Protein AF-A0A9Q5GGD2-F1 (afdb_monomer_lite)

Organism: Clostridium beijerinckii (NCBI:txid1520)

Foldseek 3Di:
DVVVVVCVLPDADPVRVCVVVVVPDDPCVVVDPDPPFDDWDQPCPVPVVLVVLVVQLVVLVPDPDPCSVSSNVVSVVVNVVVSVVSCVRGPDDDPVSLLVSLLVQLLVQCVVQLVNDDLVVSCVVSVHPSVVSQVSNCVPVVDGSVVSSVVVD

Radius of gyration: 19.76 Å; chains: 1; bounding box: 37×36×54 Å

Structure (mmCIF, N/CA/C/O backbone):
data_AF-A0A9Q5GGD2-F1
#
_entry.id   AF-A0A9Q5GGD2-F1
#
loop_
_atom_site.group_PDB
_atom_site.id
_atom_site.type_symbol
_atom_site.label_atom_id
_atom_site.label_alt_id
_atom_site.label_comp_id
_atom_site.label_asym_id
_atom_site.label_entity_id
_atom_site.label_seq_id
_atom_site.pdbx_PDB_ins_code
_atom_site.Cartn_x
_atom_site.Cartn_y
_atom_site.Cartn_z
_atom_site.occupancy
_atom_site.B_iso_or_equiv
_atom_site.auth_seq_id
_atom_site.auth_comp_id
_atom_site.auth_asym_id
_atom_site.auth_atom_id
_atom_site.pdbx_PDB_model_num
ATOM 1 N N . MET A 1 1 ? 13.590 -10.593 -35.463 1.00 62.81 1 MET A N 1
ATOM 2 C CA . MET A 1 1 ? 13.945 -10.961 -34.076 1.00 62.81 1 MET A CA 1
ATOM 3 C C . MET A 1 1 ? 13.450 -9.927 -33.062 1.00 62.81 1 MET A C 1
ATOM 5 O O . MET A 1 1 ? 12.490 -10.235 -32.380 1.00 62.81 1 MET A O 1
ATOM 9 N N . LEU A 1 2 ? 13.985 -8.696 -32.996 1.00 57.12 2 LEU A N 1
ATOM 10 C CA . LEU A 1 2 ? 13.551 -7.699 -31.990 1.00 57.12 2 LEU A CA 1
ATOM 11 C C . LEU A 1 2 ? 12.059 -7.314 -32.097 1.00 57.12 2 LEU A C 1
ATOM 13 O O . LEU A 1 2 ? 11.356 -7.270 -31.095 1.00 57.12 2 LEU A O 1
ATOM 17 N N . LYS A 1 3 ? 11.573 -7.107 -33.329 1.00 63.00 3 LYS A N 1
ATOM 18 C CA . LYS A 1 3 ? 10.161 -6.807 -33.623 1.00 63.00 3 LYS A CA 1
ATOM 19 C C . LYS A 1 3 ? 9.221 -7.946 -33.213 1.00 63.00 3 LYS A C 1
ATOM 21 O O . LYS A 1 3 ? 8.174 -7.714 -32.647 1.00 63.00 3 LYS A O 1
ATOM 26 N N . GLU A 1 4 ? 9.645 -9.184 -33.422 1.00 69.19 4 GLU A N 1
ATOM 27 C CA . GLU A 1 4 ? 8.846 -10.365 -33.090 1.00 69.19 4 GLU A CA 1
ATOM 28 C C . GLU A 1 4 ? 8.744 -10.592 -31.572 1.00 69.19 4 GLU A C 1
ATOM 30 O O . GLU A 1 4 ? 7.700 -10.991 -31.068 1.00 69.19 4 GLU A O 1
ATOM 35 N N . ILE A 1 5 ? 9.821 -10.306 -30.831 1.00 66.44 5 ILE A N 1
ATOM 36 C CA . ILE A 1 5 ? 9.823 -10.325 -29.361 1.00 66.44 5 ILE A CA 1
ATOM 37 C C . ILE A 1 5 ? 8.921 -9.211 -28.826 1.00 66.44 5 ILE A C 1
ATOM 39 O O . ILE A 1 5 ? 8.111 -9.453 -27.941 1.00 66.44 5 ILE A O 1
ATOM 43 N N . HIS A 1 6 ? 9.029 -8.010 -29.392 1.00 60.62 6 HIS A N 1
ATOM 44 C CA . HIS A 1 6 ? 8.155 -6.886 -29.074 1.00 60.62 6 HIS A CA 1
ATOM 45 C C . HIS A 1 6 ? 6.674 -7.230 -29.293 1.00 60.62 6 HIS A C 1
ATOM 47 O O . HIS A 1 6 ? 5.862 -7.037 -28.392 1.00 60.62 6 HIS A O 1
ATOM 53 N N . ASP A 1 7 ? 6.336 -7.822 -30.439 1.00 67.50 7 ASP A N 1
ATOM 54 C CA . ASP A 1 7 ? 4.963 -8.203 -30.776 1.00 67.50 7 ASP A CA 1
ATOM 55 C C . ASP A 1 7 ? 4.427 -9.296 -29.834 1.00 67.50 7 ASP A C 1
ATOM 57 O O . ASP A 1 7 ? 3.270 -9.247 -29.428 1.00 67.50 7 ASP A O 1
ATOM 61 N N . LYS A 1 8 ? 5.278 -10.236 -29.398 1.00 69.25 8 LYS A N 1
ATOM 62 C CA . LYS A 1 8 ? 4.926 -11.255 -28.391 1.00 69.25 8 LYS A CA 1
ATOM 63 C C . LYS A 1 8 ? 4.756 -10.684 -26.981 1.00 69.25 8 LYS A C 1
ATOM 65 O O . LYS A 1 8 ? 3.933 -11.186 -26.229 1.00 69.25 8 LYS A O 1
ATOM 70 N N . LEU A 1 9 ? 5.519 -9.655 -26.613 1.00 60.81 9 LEU A N 1
ATOM 71 C CA . LEU A 1 9 ? 5.411 -8.995 -25.305 1.00 60.81 9 LEU A CA 1
ATOM 72 C C . LEU A 1 9 ? 4.193 -8.069 -25.202 1.00 60.81 9 LEU A C 1
ATOM 74 O O . LEU A 1 9 ? 3.699 -7.833 -24.102 1.00 60.81 9 LEU A O 1
ATOM 78 N N . ILE A 1 10 ? 3.728 -7.540 -26.336 1.00 63.41 10 ILE A N 1
ATOM 79 C CA . ILE A 1 10 ? 2.525 -6.701 -26.431 1.00 63.41 10 ILE A CA 1
ATOM 80 C C . ILE A 1 10 ? 1.283 -7.536 -26.739 1.00 63.41 10 ILE A C 1
ATOM 82 O O . ILE A 1 10 ? 0.177 -7.020 -26.615 1.00 63.41 10 ILE A O 1
ATOM 86 N N . ALA A 1 11 ? 1.442 -8.813 -27.103 1.00 71.69 11 ALA A N 1
ATOM 87 C CA . ALA A 1 11 ? 0.326 -9.725 -27.286 1.00 71.69 11 ALA A CA 1
ATOM 88 C C . ALA A 1 11 ? -0.557 -9.704 -26.032 1.00 71.69 11 ALA A C 1
ATOM 90 O O . ALA A 1 11 ? -0.139 -10.076 -24.931 1.00 71.69 11 ALA A O 1
ATOM 91 N N . LEU A 1 12 ? -1.760 -9.181 -26.229 1.00 66.38 12 LEU A N 1
ATOM 92 C CA . LEU A 1 12 ? -2.769 -9.064 -25.199 1.00 66.38 12 LEU A CA 1
ATOM 93 C C . LEU A 1 12 ? -3.399 -10.439 -25.019 1.00 66.38 12 LEU A C 1
ATOM 95 O O . LEU A 1 12 ? -3.650 -11.139 -26.002 1.00 66.38 12 LEU A O 1
ATOM 99 N N . THR A 1 13 ? -3.632 -10.833 -23.775 1.00 73.75 13 THR A N 1
ATOM 100 C CA . THR A 1 13 ? -4.461 -12.005 -23.496 1.00 73.75 13 THR A CA 1
ATOM 101 C C . THR A 1 13 ? -5.893 -11.738 -23.958 1.00 73.75 13 THR A C 1
ATOM 103 O O . THR A 1 13 ? -6.308 -10.586 -24.104 1.00 73.75 13 THR A O 1
ATOM 106 N N . ASP A 1 14 ? -6.673 -12.797 -24.166 1.00 69.12 14 ASP A N 1
ATOM 107 C CA . ASP A 1 14 ? -8.087 -12.669 -24.545 1.00 69.12 14 ASP A CA 1
ATOM 108 C C . ASP A 1 14 ? -8.875 -11.829 -23.524 1.00 69.12 14 ASP A C 1
ATOM 110 O O . ASP A 1 14 ? -9.756 -11.051 -23.883 1.00 69.12 14 ASP A O 1
ATOM 114 N N . GLU A 1 15 ? -8.489 -11.907 -22.253 1.00 66.25 15 GLU A N 1
ATOM 115 C CA . GLU A 1 15 ? -9.033 -11.098 -21.164 1.00 66.25 15 GLU A CA 1
ATOM 116 C C . GLU A 1 15 ? -8.642 -9.615 -21.284 1.00 66.25 15 GLU A C 1
ATOM 118 O O . GLU A 1 15 ? -9.488 -8.733 -21.164 1.00 66.25 15 GLU A O 1
ATOM 123 N N . GLU A 1 16 ? -7.384 -9.310 -21.613 1.00 68.06 16 GLU A N 1
ATOM 124 C CA . GLU A 1 16 ? -6.943 -7.933 -21.862 1.00 68.06 16 GLU A CA 1
ATOM 125 C C . GLU A 1 16 ? -7.607 -7.323 -23.105 1.00 68.06 16 GLU A C 1
ATOM 127 O O . GLU A 1 16 ? -7.926 -6.133 -23.113 1.00 68.06 16 GLU A O 1
ATOM 132 N N . LEU A 1 17 ? -7.849 -8.127 -24.146 1.00 72.56 17 LEU A N 1
ATOM 133 C CA . LEU A 1 17 ? -8.618 -7.717 -25.323 1.00 72.56 17 LEU A CA 1
ATOM 134 C C . LEU A 1 17 ? -10.076 -7.422 -24.962 1.00 72.56 17 LEU A C 1
ATOM 136 O O . LEU A 1 17 ? -10.625 -6.419 -25.413 1.00 72.56 17 LEU A O 1
ATOM 140 N N . SER A 1 18 ? -10.680 -8.258 -24.121 1.00 68.44 18 SER A N 1
ATOM 141 C CA . SER A 1 18 ? -12.053 -8.092 -23.632 1.00 68.44 18 SER A CA 1
ATOM 142 C C . SER A 1 18 ? -12.204 -6.794 -22.827 1.00 68.44 18 SER A C 1
ATOM 144 O O . SER A 1 18 ? -13.073 -5.972 -23.129 1.00 68.44 18 SER A O 1
ATOM 146 N N . ILE A 1 19 ? -11.262 -6.518 -21.917 1.00 66.12 19 ILE A N 1
ATOM 147 C CA . ILE A 1 19 ? -11.198 -5.265 -21.145 1.00 66.12 19 ILE A CA 1
ATOM 148 C C . ILE A 1 19 ? -11.064 -4.040 -22.065 1.00 66.12 19 ILE A C 1
ATOM 150 O O . ILE A 1 19 ? -11.750 -3.034 -21.876 1.00 66.12 19 ILE A O 1
ATOM 154 N N . LEU A 1 20 ? -10.210 -4.104 -23.093 1.00 60.66 20 LEU A N 1
ATOM 155 C CA . LEU A 1 20 ? -10.037 -3.001 -24.050 1.00 60.66 20 LEU A CA 1
ATOM 156 C C . LEU A 1 20 ? -11.253 -2.787 -24.961 1.00 60.66 20 LEU A C 1
ATOM 158 O O . LEU A 1 20 ? -11.484 -1.661 -25.401 1.00 60.66 20 LEU A O 1
ATOM 162 N N . ASN A 1 21 ? -12.040 -3.833 -25.215 1.00 73.12 21 ASN A N 1
ATOM 163 C CA . ASN A 1 21 ? -13.287 -3.761 -25.978 1.00 73.12 21 ASN A CA 1
ATOM 164 C C . ASN A 1 21 ? -14.471 -3.226 -25.152 1.00 73.12 21 ASN A C 1
ATOM 166 O O . ASN A 1 21 ? -15.592 -3.157 -25.654 1.00 73.12 21 ASN A O 1
ATOM 170 N N . GLY A 1 22 ? -14.222 -2.791 -23.913 1.00 53.72 22 GLY A N 1
ATOM 171 C CA . GLY A 1 22 ? -15.221 -2.162 -23.055 1.00 53.72 22 GLY A CA 1
ATOM 172 C C . GLY A 1 22 ? -15.984 -3.141 -22.166 1.00 53.72 22 GLY A C 1
ATOM 173 O O . GLY A 1 22 ? -16.905 -2.712 -21.465 1.00 53.72 22 GLY A O 1
ATOM 174 N N . GLU A 1 23 ? -15.598 -4.423 -22.138 1.00 67.62 23 GLU A N 1
ATOM 175 C CA . GLU A 1 23 ? -16.061 -5.345 -21.102 1.00 67.62 23 GLU A CA 1
ATOM 176 C C . GLU A 1 23 ? -15.369 -4.997 -19.781 1.00 67.62 23 GLU A C 1
ATOM 178 O O . GLU A 1 23 ? -14.265 -5.429 -19.472 1.00 67.62 23 GLU A O 1
ATOM 183 N N . ASN A 1 24 ? -16.035 -4.170 -18.977 1.00 55.19 24 ASN A N 1
ATOM 184 C CA . ASN A 1 24 ? -15.554 -3.782 -17.647 1.00 55.19 24 ASN A CA 1
ATOM 185 C C . ASN A 1 24 ? -15.891 -4.821 -16.560 1.00 55.19 24 ASN A C 1
ATOM 187 O O . ASN A 1 24 ? -15.637 -4.590 -15.376 1.00 55.19 24 ASN A O 1
ATOM 191 N N . SER A 1 25 ? -16.494 -5.952 -16.935 1.00 51.06 25 SER A N 1
ATOM 192 C CA . SER A 1 25 ? -16.758 -7.065 -16.029 1.00 51.06 25 SER A CA 1
ATOM 193 C C . SER A 1 25 ? -15.578 -8.027 -16.055 1.00 51.06 25 SER A C 1
ATOM 195 O O . SER A 1 25 ? -15.545 -8.965 -16.843 1.00 51.06 25 SER A O 1
ATOM 197 N N . VAL A 1 26 ? -14.616 -7.804 -15.163 1.00 56.38 26 VAL A N 1
ATOM 198 C CA . VAL A 1 26 ? -13.729 -8.889 -14.733 1.00 56.38 26 VAL A CA 1
ATOM 199 C C . VAL A 1 26 ? -14.624 -9.939 -14.085 1.00 56.38 26 VAL A C 1
ATOM 201 O O . VAL A 1 26 ? -15.381 -9.595 -13.170 1.00 56.38 26 VAL A O 1
ATOM 204 N N . ASP A 1 27 ? -14.575 -11.187 -14.553 1.00 56.53 27 ASP A N 1
ATOM 205 C CA . ASP A 1 27 ? -15.233 -12.281 -13.849 1.00 56.53 27 ASP A CA 1
A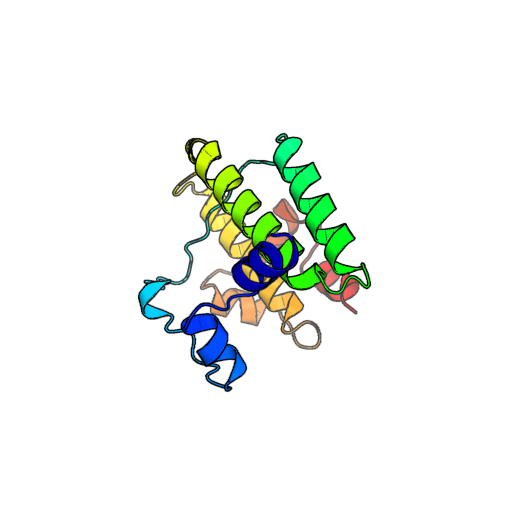TOM 206 C C . ASP A 1 27 ? -14.534 -12.438 -12.498 1.00 56.53 27 ASP A C 1
ATOM 208 O O . ASP A 1 27 ? -13.441 -12.978 -12.377 1.00 56.53 27 ASP A O 1
ATOM 212 N N . ARG A 1 28 ? -15.122 -11.857 -11.455 1.00 48.19 28 ARG A N 1
ATOM 213 C CA . ARG A 1 28 ? -14.534 -11.904 -10.118 1.00 48.19 28 ARG A CA 1
ATOM 214 C C . ARG A 1 28 ? -14.647 -13.305 -9.526 1.00 48.19 28 ARG A C 1
ATOM 216 O O . ARG A 1 28 ? -13.870 -13.617 -8.639 1.00 48.19 28 ARG A O 1
ATOM 223 N N . SER A 1 29 ? -15.537 -14.167 -10.023 1.00 51.44 29 SER A N 1
ATOM 224 C CA . SER A 1 29 ? -15.725 -15.512 -9.460 1.00 51.44 29 SER A CA 1
ATOM 225 C C . SER A 1 29 ? -14.504 -16.418 -9.649 1.00 51.44 29 SER A C 1
ATOM 227 O O . SER A 1 29 ? -14.235 -17.272 -8.812 1.00 51.44 29 SER A O 1
ATOM 229 N N . ILE A 1 30 ? -13.708 -16.184 -10.697 1.00 51.16 30 ILE A N 1
ATOM 230 C CA . ILE A 1 30 ? -12.462 -16.924 -10.954 1.00 51.16 30 ILE A CA 1
ATOM 231 C C . ILE A 1 30 ? -11.267 -16.418 -10.133 1.00 51.16 30 ILE A C 1
ATOM 233 O O . ILE A 1 30 ? -10.288 -17.145 -9.972 1.00 51.16 30 ILE A O 1
ATOM 237 N N . TYR A 1 31 ? -11.336 -15.196 -9.599 1.00 47.69 31 TYR A N 1
ATOM 238 C CA . TYR A 1 31 ? -10.259 -14.591 -8.804 1.00 47.69 31 TYR A CA 1
ATOM 239 C C . TYR A 1 31 ? -10.602 -14.449 -7.321 1.00 47.69 31 TYR A C 1
ATOM 241 O O . TYR A 1 31 ? -9.709 -14.208 -6.511 1.00 47.69 31 TYR A O 1
ATOM 249 N N . THR A 1 32 ? -11.882 -14.546 -6.965 1.00 43.56 32 THR A N 1
ATOM 250 C CA . THR A 1 32 ? -12.379 -14.246 -5.626 1.00 43.56 32 THR A CA 1
ATOM 251 C C . THR A 1 32 ? -13.575 -15.134 -5.276 1.00 43.56 32 THR A C 1
ATOM 253 O O . THR A 1 32 ? -14.682 -14.912 -5.763 1.00 43.56 32 THR A O 1
ATOM 256 N N . ASP A 1 33 ? -13.363 -16.093 -4.375 1.00 48.75 33 ASP A N 1
ATOM 257 C CA . ASP A 1 33 ? -14.382 -16.458 -3.386 1.00 48.75 33 ASP A CA 1
ATOM 258 C C . ASP A 1 33 ? -14.343 -15.331 -2.341 1.00 48.75 33 ASP A C 1
ATOM 260 O O . ASP A 1 33 ? -13.541 -15.352 -1.411 1.00 48.75 33 ASP A O 1
ATOM 264 N N . TYR A 1 34 ? -15.086 -14.245 -2.571 1.00 43.53 34 TYR A N 1
ATOM 265 C CA . TYR A 1 34 ? -15.093 -13.099 -1.655 1.00 43.53 34 TYR A CA 1
ATOM 266 C C . TYR A 1 34 ? -15.883 -13.464 -0.389 1.00 43.53 34 TYR A C 1
ATOM 268 O O . TYR A 1 34 ? -17.083 -13.209 -0.308 1.00 43.53 34 TYR A O 1
ATOM 276 N N . ASP A 1 35 ? -15.199 -14.010 0.615 1.00 46.12 35 ASP A N 1
ATOM 277 C CA . ASP A 1 35 ? -15.518 -13.682 2.004 1.00 46.12 35 ASP A CA 1
ATOM 278 C C . ASP A 1 35 ? -14.836 -12.332 2.296 1.00 46.12 35 ASP A C 1
ATOM 280 O O . ASP A 1 35 ? -13.632 -12.151 2.086 1.00 46.12 35 ASP A O 1
ATOM 284 N N . GLU A 1 36 ? -15.613 -11.320 2.678 1.00 43.50 36 GLU A N 1
ATOM 285 C CA . GLU A 1 36 ? -15.121 -9.965 2.947 1.00 43.50 36 GLU A CA 1
ATOM 286 C C . GLU A 1 36 ? -14.055 -9.976 4.061 1.00 43.50 36 GLU A C 1
ATOM 288 O O . GLU A 1 36 ? -14.376 -9.951 5.247 1.00 43.50 36 GLU A O 1
ATOM 293 N N . GLY A 1 37 ? -12.766 -9.982 3.704 1.00 46.91 37 GLY A N 1
ATOM 294 C CA . GLY A 1 37 ? -11.693 -9.832 4.694 1.00 46.91 37 GLY A CA 1
ATOM 295 C C . GLY A 1 37 ? -10.355 -10.497 4.390 1.00 46.91 37 GLY A C 1
ATOM 296 O O . GLY A 1 37 ? -9.398 -10.243 5.122 1.00 46.91 37 GLY A O 1
ATOM 297 N N . GLU A 1 38 ? -10.236 -11.303 3.336 1.00 50.88 38 GLU A N 1
ATOM 298 C CA . GLU A 1 38 ? -8.973 -11.991 3.056 1.00 50.88 38 GLU A CA 1
ATOM 299 C C . GLU A 1 38 ? -7.987 -11.099 2.282 1.00 50.88 38 GLU A C 1
ATOM 301 O O . GLU A 1 38 ? -8.239 -10.653 1.164 1.00 50.88 38 GLU A O 1
ATOM 306 N N . TYR A 1 39 ? -6.829 -10.822 2.883 1.00 59.38 39 TYR A N 1
ATOM 307 C CA . TYR A 1 39 ? -5.699 -10.160 2.231 1.00 59.38 39 TYR A CA 1
ATOM 308 C C . TYR A 1 39 ? -4.404 -10.885 2.594 1.00 59.38 39 TYR A C 1
ATOM 310 O O . TYR A 1 39 ? -4.230 -11.377 3.710 1.00 59.38 39 TYR A O 1
ATOM 318 N N . LEU A 1 40 ? -3.462 -10.922 1.652 1.00 65.56 40 LEU A N 1
ATOM 319 C CA . LEU A 1 40 ? -2.143 -11.505 1.870 1.00 65.56 40 LEU A CA 1
ATOM 320 C C . LEU A 1 40 ? -1.181 -10.425 2.368 1.00 65.56 40 LEU A C 1
ATOM 322 O O . LEU A 1 40 ? -0.814 -9.508 1.632 1.00 65.56 40 LEU A O 1
ATOM 326 N N . TYR A 1 41 ? -0.761 -10.532 3.629 1.00 67.69 41 TYR A N 1
ATOM 327 C CA . TYR A 1 41 ? 0.277 -9.669 4.184 1.00 67.69 41 TYR A CA 1
ATOM 328 C C . TYR A 1 41 ? 1.657 -10.303 4.003 1.00 67.69 41 TYR A C 1
ATOM 330 O O . TYR A 1 41 ? 2.040 -11.214 4.735 1.00 67.69 41 TYR A O 1
ATOM 338 N N . PHE A 1 42 ? 2.418 -9.791 3.039 1.00 72.50 42 PHE A N 1
ATOM 339 C CA . PHE A 1 42 ? 3.797 -10.202 2.796 1.00 72.50 42 PHE A CA 1
ATOM 340 C C . PHE A 1 42 ? 4.754 -9.369 3.662 1.00 72.50 42 PHE A C 1
ATOM 342 O O . PHE A 1 42 ? 4.909 -8.165 3.444 1.00 72.50 42 PHE A O 1
ATOM 349 N N . LYS A 1 43 ? 5.433 -9.992 4.635 1.00 72.69 43 LYS A N 1
ATOM 350 C CA . LYS A 1 43 ? 6.434 -9.330 5.500 1.00 72.69 43 LYS A CA 1
ATOM 351 C C . LYS A 1 43 ? 7.773 -9.132 4.783 1.00 72.69 43 LYS A C 1
ATOM 353 O O . LYS A 1 43 ? 8.797 -9.692 5.158 1.00 72.69 43 LYS A O 1
ATOM 358 N N . VAL A 1 44 ? 7.770 -8.315 3.738 1.00 79.81 44 VAL A N 1
ATOM 359 C CA . VAL A 1 44 ? 8.918 -8.141 2.833 1.00 79.81 44 VAL A CA 1
ATOM 360 C C . VAL A 1 44 ? 9.639 -6.803 3.010 1.00 79.81 44 VAL A C 1
ATOM 362 O O . VAL A 1 44 ? 10.425 -6.417 2.150 1.00 79.81 44 VAL A O 1
ATOM 365 N N . SER A 1 45 ? 9.414 -6.099 4.127 1.00 77.75 45 SER A N 1
ATOM 366 C CA . SER A 1 45 ? 10.018 -4.781 4.383 1.00 77.75 45 SER A CA 1
ATOM 367 C C . SER A 1 45 ? 11.542 -4.806 4.335 1.00 77.75 45 SER A C 1
ATOM 369 O O . SER A 1 45 ? 12.127 -3.856 3.851 1.00 77.75 45 SER A O 1
ATOM 371 N N . GLU A 1 46 ? 12.189 -5.897 4.743 1.00 82.50 46 GLU A N 1
ATOM 372 C CA . GLU A 1 46 ? 13.657 -6.011 4.735 1.00 82.50 46 GLU A CA 1
ATOM 373 C C . GLU A 1 46 ? 14.212 -6.617 3.431 1.00 82.50 46 GLU A C 1
ATOM 375 O O . GLU A 1 46 ? 15.417 -6.833 3.279 1.00 82.50 46 GLU A O 1
ATOM 380 N N . ARG A 1 47 ? 13.342 -6.934 2.464 1.00 85.00 47 ARG A N 1
ATOM 381 C CA . ARG A 1 47 ? 13.718 -7.601 1.212 1.00 85.00 47 ARG A CA 1
ATOM 382 C C . ARG A 1 47 ? 14.086 -6.561 0.158 1.00 85.00 47 ARG A C 1
ATOM 384 O O . ARG A 1 47 ? 13.243 -6.079 -0.598 1.00 85.00 47 ARG A O 1
ATOM 391 N N . LYS A 1 48 ? 15.378 -6.238 0.085 1.00 89.44 48 LYS A N 1
ATOM 392 C CA . LYS A 1 48 ? 15.911 -5.223 -0.839 1.00 89.44 48 LYS A CA 1
ATOM 393 C C . LYS A 1 48 ? 15.541 -5.472 -2.308 1.00 89.44 48 LYS A C 1
ATOM 395 O O . LYS A 1 48 ? 15.174 -4.540 -3.009 1.00 89.44 48 LYS A O 1
ATOM 400 N N . ASN A 1 49 ? 15.565 -6.727 -2.758 1.00 89.00 49 ASN A N 1
ATOM 401 C CA . ASN A 1 49 ? 15.163 -7.119 -4.115 1.00 89.00 49 ASN A CA 1
ATOM 402 C C . ASN A 1 49 ? 13.721 -6.702 -4.457 1.00 89.00 49 ASN A C 1
ATOM 404 O O . ASN A 1 49 ? 13.460 -6.273 -5.578 1.00 89.00 49 ASN A O 1
ATOM 408 N N . ILE A 1 50 ? 12.794 -6.806 -3.500 1.00 91.06 50 ILE A N 1
ATOM 409 C CA . ILE A 1 50 ? 11.389 -6.427 -3.692 1.00 91.06 50 ILE A CA 1
ATOM 410 C C . ILE A 1 50 ? 11.239 -4.902 -3.704 1.00 91.06 50 ILE A C 1
ATOM 412 O O . ILE A 1 50 ? 10.522 -4.369 -4.551 1.00 91.06 50 ILE A O 1
ATOM 416 N N . GLN A 1 51 ? 11.954 -4.193 -2.826 1.00 91.56 51 GLN A N 1
ATOM 417 C CA . GLN A 1 51 ? 11.970 -2.726 -2.831 1.00 91.56 51 GLN A CA 1
ATOM 418 C C . GLN A 1 51 ? 12.514 -2.163 -4.152 1.00 91.56 51 GLN A C 1
ATOM 420 O O . GLN A 1 51 ? 11.878 -1.311 -4.764 1.00 91.56 51 GLN A O 1
ATOM 425 N N . GLU A 1 52 ? 13.647 -2.684 -4.629 1.00 94.19 52 GLU A N 1
ATOM 426 C CA . GLU A 1 52 ? 14.257 -2.280 -5.903 1.00 94.19 52 GLU A CA 1
ATOM 427 C C . GLU A 1 52 ? 13.328 -2.557 -7.095 1.00 94.19 52 GLU A C 1
ATOM 429 O O . GLU A 1 52 ? 13.320 -1.821 -8.083 1.00 94.19 52 GLU A O 1
ATOM 434 N N . LEU A 1 53 ? 12.534 -3.629 -7.026 1.00 95.06 53 LEU A N 1
ATOM 435 C CA . LEU A 1 53 ? 11.566 -3.963 -8.063 1.00 95.06 53 LEU A CA 1
ATOM 436 C C . LEU A 1 53 ? 10.376 -2.996 -8.072 1.00 95.06 53 LEU A C 1
ATOM 438 O O . LEU A 1 53 ? 9.967 -2.550 -9.143 1.00 95.06 53 LEU A O 1
ATOM 442 N N . LEU A 1 54 ? 9.863 -2.627 -6.895 1.00 93.50 54 LEU A N 1
ATOM 443 C CA . LEU A 1 54 ? 8.838 -1.590 -6.755 1.00 93.50 54 LEU A CA 1
ATOM 444 C C . LEU A 1 54 ? 9.338 -0.231 -7.247 1.00 93.50 54 LEU A C 1
ATOM 446 O O . LEU A 1 54 ? 8.631 0.441 -7.994 1.00 93.50 54 LEU A O 1
ATOM 450 N N . GLU A 1 55 ? 10.566 0.151 -6.896 1.00 94.81 55 GLU A N 1
ATOM 451 C CA . GLU A 1 55 ? 11.180 1.390 -7.373 1.00 94.81 55 GLU A CA 1
ATOM 452 C C . GLU A 1 55 ? 11.246 1.422 -8.906 1.00 94.81 55 GLU A C 1
ATOM 454 O O . GLU A 1 55 ? 10.843 2.406 -9.523 1.00 94.81 55 GLU A O 1
ATOM 459 N N . LYS A 1 56 ? 11.653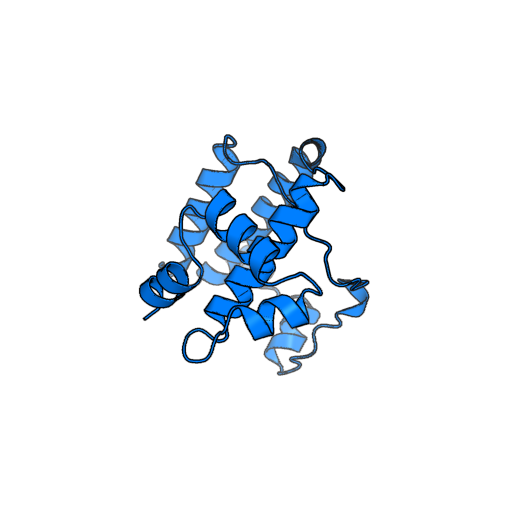 0.316 -9.543 1.00 95.25 56 LYS A N 1
ATOM 460 C CA . LYS A 1 56 ? 11.656 0.197 -11.011 1.00 95.25 56 LYS A CA 1
ATOM 461 C C . LYS A 1 56 ? 10.263 0.358 -11.618 1.00 95.25 56 LYS A C 1
ATOM 463 O O . LYS A 1 56 ? 10.137 1.022 -12.643 1.00 95.25 56 LYS A O 1
ATOM 468 N N . ILE A 1 57 ? 9.228 -0.215 -10.999 1.00 95.06 57 ILE A N 1
ATOM 469 C CA . ILE A 1 57 ? 7.836 -0.047 -11.449 1.00 95.06 57 ILE A CA 1
ATOM 470 C C . ILE A 1 57 ? 7.429 1.427 -11.362 1.00 95.06 57 ILE A C 1
ATOM 472 O O . ILE A 1 57 ? 6.888 1.968 -12.326 1.00 95.06 57 ILE A O 1
ATOM 476 N N . ILE A 1 58 ? 7.719 2.083 -10.235 1.00 93.31 58 ILE A N 1
ATOM 477 C CA . ILE A 1 58 ? 7.406 3.499 -10.015 1.00 93.31 58 ILE A CA 1
ATOM 478 C C . ILE A 1 58 ? 8.124 4.363 -11.048 1.00 93.31 58 ILE A C 1
ATOM 480 O O . ILE A 1 58 ? 7.482 5.178 -11.698 1.00 93.31 58 ILE A O 1
ATOM 484 N N . ILE A 1 59 ? 9.424 4.161 -11.263 1.00 94.50 59 ILE A N 1
ATOM 485 C CA . ILE A 1 59 ? 10.186 4.909 -12.269 1.00 94.50 59 ILE A CA 1
ATOM 486 C C . ILE A 1 59 ? 9.563 4.720 -13.655 1.00 94.50 59 ILE A C 1
ATOM 488 O O . ILE A 1 59 ? 9.284 5.708 -14.335 1.00 94.50 59 ILE A O 1
ATOM 492 N N . GLU A 1 60 ? 9.277 3.477 -14.057 1.00 93.62 60 GLU A N 1
ATOM 493 C CA . GLU A 1 60 ? 8.703 3.177 -15.372 1.00 93.62 60 GLU A CA 1
ATOM 494 C C . GLU A 1 60 ? 7.329 3.846 -15.565 1.00 93.62 60 GLU A C 1
ATOM 496 O O . GLU A 1 60 ? 7.031 4.332 -16.661 1.00 93.62 60 GLU A O 1
ATOM 501 N N . LEU A 1 61 ? 6.522 3.978 -14.501 1.00 89.06 61 LEU A N 1
ATOM 502 C CA . LEU A 1 61 ? 5.247 4.708 -14.519 1.00 89.06 61 LEU A CA 1
ATOM 503 C C . LEU A 1 61 ? 5.392 6.192 -14.895 1.00 89.06 61 LEU A C 1
ATOM 505 O O . LEU A 1 61 ? 4.434 6.757 -15.426 1.00 89.06 61 LEU A O 1
ATOM 509 N N . TYR A 1 62 ? 6.559 6.810 -14.713 1.00 91.94 62 TYR A N 1
ATOM 510 C CA . TYR A 1 62 ? 6.825 8.201 -15.110 1.00 91.94 62 TYR A CA 1
ATOM 511 C C . TYR A 1 62 ? 7.618 8.333 -16.416 1.00 91.94 62 TYR A C 1
ATOM 513 O O . TYR A 1 62 ? 7.825 9.445 -16.903 1.00 91.94 62 TYR A O 1
ATOM 521 N N . THR A 1 63 ? 8.030 7.224 -17.032 1.00 88.44 63 THR A N 1
ATOM 522 C CA . THR A 1 63 ? 8.708 7.270 -18.333 1.00 88.44 63 THR A CA 1
ATOM 523 C C . THR A 1 63 ? 7.724 7.506 -19.484 1.00 88.44 63 THR A C 1
ATOM 525 O O . THR A 1 63 ? 6.562 7.092 -19.440 1.00 88.44 63 THR A O 1
ATOM 528 N N . ASN A 1 64 ? 8.214 8.135 -20.557 1.00 82.94 64 ASN A N 1
ATOM 529 C CA . ASN A 1 64 ? 7.515 8.276 -21.841 1.00 82.94 64 ASN A CA 1
ATOM 530 C C . ASN A 1 64 ? 8.078 7.284 -22.872 1.00 82.94 64 ASN A C 1
ATOM 532 O O . ASN A 1 64 ? 8.539 7.665 -23.946 1.00 82.94 64 ASN A O 1
ATOM 536 N N . SER A 1 65 ? 8.079 5.999 -22.512 1.00 83.19 65 SER A N 1
ATOM 537 C CA . SER A 1 65 ? 8.507 4.903 -23.384 1.00 83.19 65 SER A CA 1
ATOM 538 C C . SER A 1 65 ? 7.313 4.252 -24.085 1.00 83.19 65 SER A C 1
ATOM 540 O O . SER A 1 65 ? 6.288 3.982 -23.459 1.00 83.19 65 SER A O 1
ATOM 542 N N . ILE A 1 66 ? 7.468 3.909 -25.367 1.00 80.50 66 ILE A N 1
ATOM 543 C CA . ILE A 1 66 ? 6.491 3.091 -26.114 1.00 80.50 66 ILE A CA 1
ATOM 544 C C . ILE A 1 66 ? 6.347 1.701 -25.462 1.00 80.50 66 ILE A C 1
ATOM 546 O O . ILE A 1 66 ? 5.270 1.110 -25.487 1.00 80.50 66 ILE A O 1
ATOM 550 N N . MET A 1 67 ? 7.405 1.218 -24.799 1.00 81.88 67 MET A N 1
ATOM 551 C CA . MET A 1 67 ? 7.434 -0.079 -24.113 1.00 81.88 67 MET A CA 1
ATOM 552 C C . MET A 1 67 ? 6.881 -0.055 -22.693 1.00 81.88 67 MET A C 1
ATOM 554 O O . MET A 1 67 ? 6.719 -1.120 -22.105 1.00 81.88 67 MET A O 1
ATOM 558 N N . LYS A 1 68 ? 6.540 1.121 -22.155 1.00 84.44 68 LYS A N 1
ATOM 559 C CA . LYS A 1 68 ? 6.140 1.318 -20.756 1.00 84.44 68 LYS A CA 1
ATOM 560 C C . LYS A 1 68 ? 5.152 0.273 -20.244 1.00 84.44 68 LYS A C 1
ATOM 562 O O . LYS A 1 68 ? 5.365 -0.328 -19.197 1.00 84.44 68 LYS A O 1
ATOM 567 N N . LYS A 1 69 ? 4.068 0.036 -20.990 1.00 77.69 69 LYS A N 1
ATOM 568 C CA . LYS A 1 69 ? 3.019 -0.915 -20.589 1.00 77.69 69 LYS A CA 1
ATOM 569 C C . LYS A 1 69 ? 3.551 -2.347 -20.488 1.00 77.69 69 LYS A C 1
ATOM 571 O O . LYS A 1 69 ? 3.280 -3.022 -19.501 1.00 77.69 69 LYS A O 1
ATOM 576 N N . ALA A 1 70 ? 4.336 -2.784 -21.473 1.00 82.25 70 ALA A N 1
ATOM 577 C CA . ALA A 1 70 ? 4.945 -4.111 -21.476 1.00 82.25 70 ALA A CA 1
ATOM 578 C C . ALA A 1 70 ? 5.986 -4.252 -20.353 1.00 82.25 70 ALA A C 1
ATOM 580 O O . ALA A 1 70 ? 5.983 -5.252 -19.639 1.00 82.25 70 ALA A O 1
ATOM 581 N N . THR A 1 71 ? 6.824 -3.230 -20.142 1.00 87.69 71 THR A N 1
ATOM 582 C CA . THR A 1 71 ? 7.805 -3.202 -19.050 1.00 87.69 71 THR A CA 1
ATOM 583 C C . THR A 1 71 ? 7.117 -3.319 -17.691 1.00 87.69 71 THR A C 1
ATOM 585 O O . THR A 1 71 ? 7.461 -4.205 -16.914 1.00 87.69 71 THR A O 1
ATOM 588 N N . ILE A 1 72 ? 6.103 -2.489 -17.414 1.00 86.81 72 ILE A N 1
ATOM 589 C CA . ILE A 1 72 ? 5.349 -2.531 -16.150 1.00 86.81 72 ILE A CA 1
ATOM 590 C C . ILE A 1 72 ? 4.702 -3.901 -15.955 1.00 86.81 72 ILE A C 1
ATOM 592 O O . ILE A 1 72 ? 4.838 -4.481 -14.882 1.00 86.81 72 ILE A O 1
ATOM 596 N N . LYS A 1 73 ? 4.051 -4.453 -16.987 1.00 84.00 73 LYS A N 1
ATOM 597 C CA . LYS A 1 73 ? 3.404 -5.770 -16.914 1.00 84.00 73 LYS A CA 1
ATOM 598 C C . LYS A 1 73 ? 4.399 -6.873 -16.538 1.00 84.00 73 LYS A C 1
ATOM 600 O O . LYS A 1 73 ? 4.120 -7.673 -15.648 1.00 84.00 73 LYS A O 1
ATOM 605 N N . LEU A 1 74 ? 5.582 -6.887 -17.155 1.00 88.38 74 LEU A N 1
ATOM 606 C CA . LEU A 1 74 ? 6.638 -7.852 -16.830 1.00 88.38 74 LEU A CA 1
ATOM 607 C C . LEU A 1 74 ? 7.214 -7.645 -15.424 1.00 88.38 74 LEU A C 1
ATOM 609 O O . LEU A 1 74 ? 7.450 -8.622 -14.714 1.00 88.38 74 LEU A O 1
ATOM 613 N N . LEU A 1 75 ? 7.424 -6.394 -15.005 1.00 93.31 75 LEU A N 1
ATOM 614 C CA . LEU A 1 75 ? 7.920 -6.073 -13.664 1.00 93.31 75 LEU A CA 1
ATOM 615 C C . LEU A 1 75 ? 6.917 -6.477 -12.577 1.00 93.31 75 LEU A C 1
ATOM 617 O O . LEU A 1 75 ? 7.320 -7.040 -11.564 1.00 93.31 75 LEU A O 1
ATOM 621 N N . VAL A 1 76 ? 5.620 -6.248 -12.798 1.00 91.00 76 VAL A N 1
ATOM 622 C CA . VAL A 1 76 ? 4.547 -6.692 -11.895 1.00 91.00 76 VAL A CA 1
ATOM 623 C C . VAL A 1 76 ? 4.466 -8.218 -11.862 1.00 91.00 76 VAL A C 1
ATOM 625 O O . VAL A 1 76 ? 4.373 -8.794 -10.782 1.00 91.00 76 VAL A O 1
ATOM 628 N N . GLY A 1 77 ? 4.584 -8.890 -13.011 1.00 87.94 77 GLY A N 1
ATOM 629 C CA . GLY A 1 77 ? 4.670 -10.352 -13.060 1.00 87.94 77 GLY A CA 1
ATOM 630 C C . GLY A 1 77 ? 5.844 -10.891 -12.236 1.00 87.94 77 GLY A C 1
ATOM 631 O O . GLY A 1 77 ? 5.678 -11.815 -11.441 1.00 87.94 77 GLY A O 1
ATOM 632 N N . LEU A 1 78 ? 7.020 -10.266 -12.353 1.00 92.56 78 LEU A N 1
ATOM 633 C CA . LEU A 1 78 ? 8.182 -10.606 -11.534 1.00 92.56 78 LEU A CA 1
ATOM 634 C C . LEU A 1 78 ? 7.944 -10.313 -10.045 1.00 92.56 78 LEU A C 1
ATOM 636 O O . LEU A 1 78 ? 8.358 -11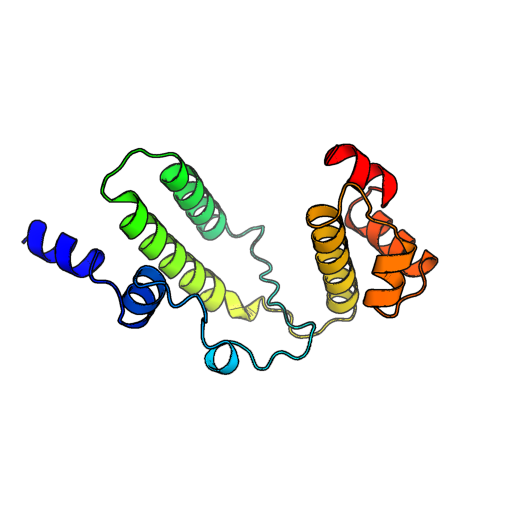.105 -9.203 1.00 92.56 78 LEU A O 1
ATOM 640 N N . LEU A 1 79 ? 7.255 -9.218 -9.713 1.00 91.00 79 LEU A N 1
ATOM 641 C CA . LEU A 1 79 ? 6.938 -8.855 -8.331 1.00 91.00 79 LEU A CA 1
ATOM 642 C C . LEU A 1 79 ? 6.052 -9.912 -7.681 1.00 91.00 79 LEU A C 1
ATOM 644 O O . LEU A 1 79 ? 6.362 -10.362 -6.584 1.00 91.00 79 LEU A O 1
ATOM 648 N N . LEU A 1 80 ? 5.007 -10.364 -8.374 1.00 87.62 80 LEU A N 1
ATOM 649 C CA . LEU A 1 80 ? 4.142 -11.441 -7.893 1.00 87.62 80 LEU A CA 1
ATOM 650 C C . LEU A 1 80 ? 4.931 -12.736 -7.664 1.00 87.62 80 LEU A C 1
ATOM 652 O O . LEU A 1 80 ? 4.781 -13.369 -6.621 1.00 87.62 80 LEU A O 1
ATOM 656 N N . VAL A 1 81 ? 5.828 -13.098 -8.588 1.00 85.81 81 VAL A N 1
ATOM 657 C CA . VAL A 1 81 ? 6.712 -14.264 -8.426 1.00 85.81 81 VAL A CA 1
ATOM 658 C C . VAL A 1 81 ? 7.605 -14.120 -7.192 1.00 85.81 81 VAL A C 1
ATOM 660 O O . VAL A 1 81 ? 7.727 -15.065 -6.414 1.00 85.81 81 VAL A O 1
ATOM 663 N N . GLU A 1 82 ? 8.225 -12.959 -6.986 1.00 87.19 82 GLU A N 1
ATOM 664 C CA . GLU A 1 82 ? 9.085 -12.719 -5.825 1.00 87.19 82 GLU A CA 1
ATOM 665 C C . GLU A 1 82 ? 8.292 -12.723 -4.511 1.00 87.19 82 GLU A C 1
ATOM 667 O O . GLU A 1 82 ? 8.759 -13.292 -3.525 1.00 87.19 82 GLU A O 1
ATOM 672 N N . LEU A 1 83 ? 7.071 -12.187 -4.488 1.00 84.69 83 LEU A N 1
ATOM 673 C CA . LEU A 1 83 ? 6.187 -12.256 -3.322 1.00 84.69 83 LEU A CA 1
ATOM 674 C C . LEU A 1 83 ? 5.808 -13.709 -2.987 1.00 84.69 83 LEU A C 1
ATOM 676 O O . LEU A 1 83 ? 5.952 -14.131 -1.841 1.00 84.69 83 LEU A O 1
ATOM 680 N N . VAL A 1 84 ? 5.423 -14.513 -3.985 1.00 81.50 84 VAL A N 1
ATOM 681 C CA . VAL A 1 84 ? 5.067 -15.935 -3.802 1.00 81.50 84 VAL A CA 1
ATOM 682 C C . VAL A 1 84 ? 6.275 -16.789 -3.402 1.00 81.50 84 VAL A C 1
ATOM 684 O O . VAL A 1 84 ? 6.143 -17.699 -2.586 1.00 81.50 84 VAL A O 1
ATOM 687 N N . LYS A 1 85 ? 7.481 -16.503 -3.906 1.00 78.00 85 LYS A N 1
ATOM 688 C CA . LYS A 1 85 ? 8.707 -17.195 -3.460 1.00 78.00 85 LYS A CA 1
ATOM 689 C C . LYS A 1 85 ? 9.010 -16.959 -1.983 1.00 78.00 85 LYS A C 1
ATOM 691 O O . LYS A 1 85 ? 9.559 -17.836 -1.326 1.00 78.00 85 LYS A O 1
ATOM 696 N N . ASN A 1 86 ? 8.641 -15.792 -1.465 1.00 68.81 86 ASN A N 1
ATOM 697 C CA . ASN A 1 86 ? 8.788 -15.436 -0.056 1.00 68.81 86 ASN A CA 1
ATOM 698 C C . ASN A 1 86 ? 7.507 -15.761 0.744 1.00 68.81 86 ASN A C 1
ATOM 700 O O . ASN A 1 86 ? 7.269 -15.191 1.805 1.00 68.81 86 ASN A O 1
ATOM 704 N N . SER A 1 87 ? 6.686 -16.705 0.259 1.00 61.34 87 SER A N 1
ATOM 705 C CA . SER A 1 87 ? 5.397 -17.075 0.863 1.00 61.34 87 SER A CA 1
ATOM 706 C C . SER A 1 87 ? 5.491 -17.744 2.236 1.00 61.34 87 SER A C 1
ATOM 708 O O . SER A 1 87 ? 4.496 -17.793 2.952 1.00 61.34 87 SER A O 1
ATOM 710 N N . GLN A 1 88 ? 6.677 -18.200 2.650 1.00 54.50 88 GLN A N 1
ATOM 711 C CA . GLN A 1 88 ? 6.924 -18.673 4.020 1.00 54.50 88 GLN A CA 1
ATOM 712 C C . GLN A 1 88 ? 6.714 -17.566 5.074 1.00 54.50 88 GLN A C 1
ATOM 714 O O . GLN A 1 88 ? 6.524 -17.878 6.245 1.00 54.50 88 GLN A O 1
ATOM 719 N N . ASP A 1 89 ? 6.679 -16.297 4.647 1.00 52.44 89 ASP A N 1
ATOM 720 C CA . ASP A 1 89 ? 6.391 -15.120 5.472 1.00 52.44 89 ASP A CA 1
ATOM 721 C C . ASP A 1 89 ? 4.902 -14.681 5.416 1.00 52.44 89 ASP A C 1
ATOM 723 O O . ASP A 1 89 ? 4.549 -13.626 5.954 1.00 52.44 89 ASP A O 1
ATOM 727 N N . ILE A 1 90 ? 4.017 -15.455 4.762 1.00 55.44 90 ILE A N 1
ATOM 728 C CA . ILE A 1 90 ? 2.566 -15.195 4.728 1.00 55.44 90 ILE A CA 1
ATOM 729 C C . ILE A 1 90 ? 1.953 -15.680 6.045 1.00 55.44 90 ILE A C 1
ATOM 731 O O . ILE A 1 90 ? 1.645 -16.858 6.230 1.00 55.44 90 ILE A O 1
ATOM 735 N N . GLU A 1 91 ? 1.747 -14.752 6.979 1.00 53.22 91 GLU A N 1
ATOM 736 C CA . GLU A 1 91 ? 0.947 -15.018 8.175 1.00 53.22 91 GLU A CA 1
ATOM 737 C C . GLU A 1 91 ? -0.522 -15.167 7.784 1.00 53.22 91 GLU A C 1
ATOM 739 O O . GLU A 1 91 ? -1.250 -14.189 7.615 1.00 53.22 91 GLU A O 1
ATOM 744 N N . THR A 1 92 ? -0.952 -16.417 7.664 1.00 51.53 92 THR A N 1
ATOM 745 C CA . THR A 1 92 ? -2.358 -16.781 7.506 1.00 51.53 92 THR A CA 1
ATOM 746 C C . THR A 1 92 ? -2.969 -16.785 8.915 1.00 51.53 92 THR A C 1
ATOM 748 O O . THR A 1 92 ? -2.618 -17.621 9.740 1.00 51.53 92 THR A O 1
ATOM 751 N N . TYR A 1 93 ? -3.809 -15.787 9.210 1.00 48.81 93 TYR A N 1
ATOM 752 C CA . TYR A 1 93 ? -4.610 -15.625 10.439 1.00 48.81 93 TYR A CA 1
ATOM 753 C C . TYR A 1 93 ? -3.875 -15.555 11.798 1.00 48.81 93 TYR A C 1
ATOM 755 O O . TYR A 1 93 ? -3.830 -16.513 12.565 1.00 48.81 93 TYR A O 1
ATOM 763 N N . SER A 1 94 ? -3.421 -14.354 12.177 1.00 52.69 94 SER A N 1
ATOM 764 C CA . SER A 1 94 ? -3.188 -13.971 13.584 1.00 52.69 94 SER A CA 1
ATOM 765 C C . SER A 1 94 ? -4.196 -12.892 14.024 1.00 52.69 94 SER A C 1
ATOM 767 O O . SER A 1 94 ? -4.743 -12.177 13.187 1.00 52.69 94 SER A O 1
ATOM 769 N N . VAL A 1 95 ? -4.464 -12.735 15.329 1.00 52.28 95 VAL A N 1
ATOM 770 C CA . VAL A 1 95 ? -5.339 -11.657 15.870 1.00 52.28 95 VAL A CA 1
ATOM 771 C C . VAL A 1 95 ? -4.859 -10.263 15.427 1.00 52.28 95 VAL A C 1
ATOM 773 O O . VAL A 1 95 ? -5.664 -9.365 15.183 1.00 52.28 95 VAL A O 1
ATOM 776 N N . ASP A 1 96 ? -3.548 -10.121 15.232 1.00 63.03 96 ASP A N 1
ATOM 777 C CA . ASP A 1 96 ? -2.886 -8.930 14.695 1.00 63.03 96 ASP A CA 1
ATOM 778 C C . ASP A 1 96 ? -3.302 -8.627 13.240 1.00 63.03 96 ASP A C 1
ATOM 780 O O . ASP A 1 96 ? -3.302 -7.469 12.822 1.00 63.03 96 ASP A O 1
ATOM 784 N N . ASN A 1 97 ? -3.695 -9.644 12.464 1.00 66.25 97 ASN A N 1
ATOM 785 C CA . ASN A 1 97 ? -4.238 -9.460 11.120 1.00 66.25 97 ASN A CA 1
ATOM 786 C C . ASN A 1 97 ? -5.668 -8.925 11.165 1.00 66.25 97 ASN A C 1
ATOM 788 O O . ASN A 1 97 ? -5.969 -7.988 10.446 1.00 66.25 97 ASN A O 1
ATOM 792 N N . TYR A 1 98 ? -6.543 -9.395 12.053 1.00 74.25 98 TYR A N 1
ATOM 793 C CA . TYR A 1 98 ? -7.881 -8.795 12.144 1.00 74.25 98 TYR A CA 1
ATOM 794 C C . TYR A 1 98 ? -7.809 -7.295 12.482 1.00 74.25 98 TYR A C 1
ATOM 796 O O . TYR A 1 98 ? -8.486 -6.474 11.869 1.00 74.25 98 TYR A O 1
ATOM 804 N N . GLU A 1 99 ? -6.912 -6.917 13.396 1.00 83.56 99 GLU A N 1
ATOM 805 C CA . GLU A 1 99 ? -6.634 -5.512 13.694 1.00 83.56 99 GLU A CA 1
ATOM 806 C C . GLU A 1 99 ? -6.146 -4.747 12.452 1.00 83.56 99 GLU A C 1
ATOM 808 O O . GLU A 1 99 ? -6.724 -3.718 12.106 1.00 83.56 99 GLU A O 1
ATOM 813 N N . LYS A 1 100 ? -5.141 -5.264 11.731 1.00 76.31 100 LYS A N 1
ATOM 814 C CA . LYS A 1 100 ? -4.622 -4.645 10.496 1.00 76.31 100 LYS A CA 1
ATOM 815 C C . LYS A 1 100 ? -5.668 -4.562 9.382 1.00 76.31 100 LYS A C 1
ATOM 817 O O . LYS A 1 100 ? -5.716 -3.544 8.697 1.00 76.31 100 LYS A O 1
ATOM 822 N N . MET A 1 101 ? -6.521 -5.573 9.231 1.00 81.31 101 MET A N 1
ATOM 823 C CA . MET A 1 101 ? -7.649 -5.592 8.299 1.00 81.31 101 MET A CA 1
ATOM 824 C C . MET A 1 101 ? -8.561 -4.393 8.541 1.00 81.31 101 MET A C 1
ATOM 826 O O . MET A 1 101 ? -8.851 -3.632 7.621 1.00 81.31 101 MET A O 1
ATOM 830 N N . LEU A 1 102 ? -8.967 -4.198 9.800 1.00 87.06 102 LEU A N 1
ATOM 831 C CA . LEU A 1 102 ? -9.825 -3.089 10.201 1.00 87.06 102 LEU A CA 1
ATOM 832 C C . LEU A 1 102 ? -9.161 -1.742 9.900 1.00 87.06 102 LEU A C 1
ATOM 834 O O . LEU A 1 102 ? -9.843 -0.818 9.456 1.00 87.06 102 LEU A O 1
ATOM 838 N N . ILE A 1 103 ? -7.839 -1.626 10.086 1.00 89.19 103 ILE A N 1
ATOM 839 C CA . ILE A 1 103 ? -7.096 -0.409 9.728 1.00 89.19 103 ILE A CA 1
ATOM 840 C C . ILE A 1 103 ? -7.101 -0.172 8.222 1.00 89.19 103 ILE A C 1
ATOM 842 O O . ILE A 1 103 ? -7.428 0.932 7.797 1.00 89.19 103 ILE A O 1
ATOM 846 N N . ILE A 1 104 ? -6.767 -1.181 7.415 1.00 84.12 104 ILE A N 1
ATOM 847 C CA . ILE A 1 104 ? -6.721 -1.056 5.951 1.00 84.12 104 ILE A CA 1
ATOM 848 C C . ILE A 1 104 ? -8.096 -0.657 5.412 1.00 84.12 104 ILE A C 1
ATOM 850 O O . ILE A 1 104 ? -8.193 0.294 4.637 1.00 84.12 104 ILE A O 1
ATOM 854 N N . GLN A 1 105 ? -9.166 -1.316 5.867 1.00 85.06 105 GLN A N 1
ATOM 855 C CA . GLN A 1 105 ? -10.526 -0.958 5.461 1.00 85.06 105 GLN A CA 1
ATOM 856 C C . GLN A 1 105 ? -10.921 0.452 5.923 1.00 85.06 105 GLN A C 1
ATOM 858 O O . GLN A 1 105 ? -11.552 1.189 5.167 1.00 85.06 105 GLN A O 1
ATOM 863 N N . SER A 1 106 ? -10.490 0.873 7.117 1.00 90.50 106 SER A N 1
ATOM 864 C CA . SER A 1 106 ? -10.728 2.238 7.601 1.00 90.50 106 SER A CA 1
ATOM 865 C C . SER A 1 106 ? -10.009 3.292 6.759 1.00 90.50 106 SER A C 1
ATOM 867 O O . SER A 1 106 ? -10.602 4.314 6.427 1.00 90.50 106 SER A O 1
ATOM 869 N N . LEU A 1 107 ? -8.747 3.051 6.393 1.00 89.62 107 LEU A N 1
ATOM 870 C CA . LEU A 1 107 ? -7.964 3.959 5.550 1.00 89.62 107 LEU A CA 1
ATOM 871 C C . LEU A 1 107 ? -8.542 4.048 4.135 1.00 89.62 107 LEU A C 1
ATOM 873 O O . LEU A 1 107 ? -8.649 5.147 3.598 1.00 89.62 107 LEU A O 1
ATOM 877 N N . LYS A 1 108 ? -8.983 2.918 3.570 1.00 86.62 108 LYS A N 1
ATOM 878 C CA . LYS A 1 108 ? -9.670 2.883 2.275 1.00 86.62 108 LYS A CA 1
ATOM 879 C C . LYS A 1 108 ? -10.975 3.684 2.307 1.00 86.62 108 LYS A C 1
ATOM 881 O O . LYS A 1 108 ? -11.213 4.489 1.416 1.00 86.62 108 LYS A O 1
ATOM 886 N N . TYR A 1 109 ? -11.786 3.522 3.354 1.00 90.62 109 TYR A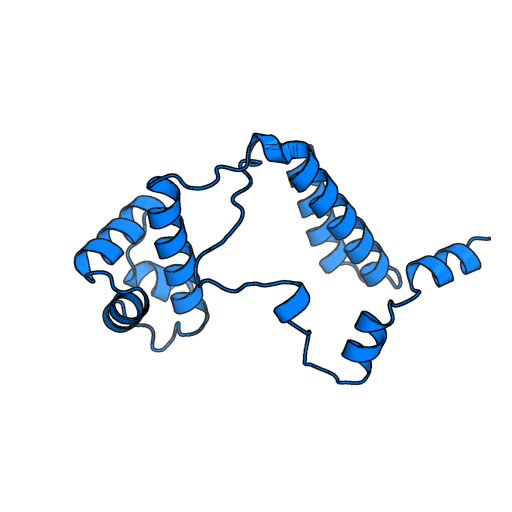 N 1
ATOM 887 C CA . TYR A 1 109 ? -13.006 4.314 3.528 1.00 90.62 109 TYR A CA 1
ATOM 888 C C . TYR A 1 109 ? -12.707 5.818 3.647 1.00 90.62 109 TYR A C 1
ATOM 890 O O . TYR A 1 109 ? -13.387 6.626 3.020 1.00 90.62 109 TYR A O 1
ATOM 898 N N . ILE A 1 110 ? -11.676 6.204 4.409 1.00 90.50 110 ILE A N 1
ATOM 899 C CA . ILE A 1 110 ? -11.233 7.606 4.488 1.00 90.50 110 ILE A CA 1
ATOM 900 C C . ILE A 1 110 ? -10.849 8.124 3.102 1.00 90.50 110 ILE A C 1
ATOM 902 O O . ILE A 1 110 ? -11.203 9.243 2.765 1.00 90.50 110 ILE A O 1
ATOM 906 N N . GLU A 1 111 ? -10.143 7.334 2.298 1.00 85.88 111 GLU A N 1
ATOM 907 C CA . GLU A 1 111 ? -9.714 7.742 0.961 1.00 85.88 111 GLU A CA 1
ATOM 908 C C . GLU A 1 111 ? -10.883 7.899 -0.023 1.00 85.88 111 GLU A C 1
ATOM 910 O O . GLU A 1 111 ? -10.939 8.889 -0.749 1.00 85.88 111 GLU A O 1
ATOM 915 N N . GLU A 1 112 ? -11.844 6.975 -0.012 1.00 88.25 112 GLU A N 1
ATOM 916 C CA . GLU A 1 112 ? -13.011 7.010 -0.903 1.00 88.25 112 GLU A CA 1
ATOM 917 C C . GLU A 1 112 ? -14.033 8.095 -0.517 1.00 88.25 112 GLU A C 1
ATOM 919 O O . GLU A 1 112 ? -14.700 8.648 -1.391 1.00 88.25 112 GLU A O 1
ATOM 924 N N . PHE A 1 113 ? -14.146 8.429 0.774 1.00 88.69 113 PHE A N 1
ATOM 925 C CA . PHE A 1 113 ? -15.192 9.315 1.300 1.00 88.69 113 PHE A CA 1
ATOM 926 C C . PHE A 1 113 ? -14.648 10.517 2.087 1.00 88.69 113 PHE A C 1
ATOM 928 O O . PHE A 1 113 ? -15.372 11.070 2.907 1.00 88.69 113 PHE A O 1
ATOM 935 N N . TYR A 1 114 ? -13.402 10.950 1.870 1.00 85.69 114 TYR A N 1
ATOM 936 C CA . TYR A 1 114 ? -12.688 11.921 2.728 1.00 85.69 114 TYR A CA 1
ATOM 937 C C . TYR A 1 114 ? -13.469 13.204 3.089 1.00 85.69 114 TYR A C 1
ATOM 939 O O . TYR A 1 114 ? -13.302 13.735 4.184 1.00 85.69 114 TYR A O 1
ATOM 947 N N . SER A 1 115 ? -14.343 13.700 2.208 1.00 84.69 115 SER A N 1
ATOM 948 C CA . SER A 1 115 ? -15.147 14.912 2.432 1.00 84.69 115 SER A CA 1
ATOM 949 C C . SER A 1 115 ? -16.370 14.699 3.335 1.00 84.69 115 SER A C 1
ATOM 951 O O . SER A 1 115 ? -16.861 15.654 3.937 1.00 84.69 115 SER A O 1
ATOM 953 N N . THR A 1 116 ? -16.861 13.464 3.451 1.00 89.56 116 THR A N 1
ATOM 954 C CA . THR A 1 116 ? -18.052 13.094 4.238 1.00 89.56 116 THR A CA 1
ATOM 955 C C . THR A 1 116 ? -17.781 11.997 5.266 1.00 89.56 116 THR A C 1
ATOM 957 O O . THR A 1 116 ? -18.691 11.601 5.990 1.00 89.56 116 THR A O 1
ATOM 960 N N . ALA A 1 117 ? -16.551 11.489 5.331 1.00 90.44 117 ALA A N 1
ATOM 961 C CA . ALA A 1 117 ? -16.193 10.317 6.106 1.00 90.44 117 ALA A CA 1
ATOM 962 C C . ALA A 1 117 ? -16.393 10.550 7.605 1.00 90.44 117 ALA A C 1
ATOM 964 O O . ALA A 1 117 ? -15.883 11.508 8.192 1.00 90.44 117 ALA A O 1
ATOM 965 N N . THR A 1 118 ? -17.091 9.618 8.252 1.00 93.75 118 THR A N 1
ATOM 966 C CA . THR A 1 118 ? -17.279 9.634 9.703 1.00 93.75 118 THR A CA 1
ATOM 967 C C . THR A 1 118 ? -16.803 8.334 10.329 1.00 93.75 118 THR A C 1
ATOM 969 O O . THR A 1 118 ? -16.957 7.252 9.764 1.00 93.75 118 THR A O 1
ATOM 972 N N . LEU A 1 119 ? -16.237 8.440 11.536 1.00 93.81 119 LEU A N 1
ATOM 973 C CA . LEU A 1 119 ? -15.823 7.267 12.304 1.00 93.81 119 LEU A CA 1
ATOM 974 C C . LEU A 1 119 ? -17.018 6.350 12.611 1.00 93.81 119 LEU A C 1
ATOM 976 O O . LEU A 1 119 ? -16.858 5.135 12.621 1.00 93.81 119 LEU A O 1
ATOM 980 N N . LEU A 1 120 ? -18.197 6.935 12.846 1.00 94.62 120 LEU A N 1
ATOM 981 C CA . LEU A 1 120 ? -19.421 6.194 13.137 1.00 94.62 120 LEU A CA 1
ATOM 982 C C . LEU A 1 120 ? -19.791 5.280 11.963 1.00 94.62 120 LEU A C 1
ATOM 984 O O . LEU A 1 120 ? -19.892 4.072 12.148 1.00 94.62 120 LEU A O 1
ATOM 988 N N . GLU A 1 121 ? -19.883 5.833 10.752 1.00 93.75 121 GLU A N 1
ATOM 989 C CA . GLU A 1 121 ? -20.295 5.077 9.565 1.00 93.75 121 GLU A CA 1
ATOM 990 C C . GLU A 1 121 ? -19.332 3.920 9.255 1.00 93.75 121 GLU A C 1
ATOM 992 O O . GLU A 1 121 ? -19.765 2.802 8.979 1.00 93.75 121 GLU A O 1
ATOM 997 N N . VAL A 1 122 ? -18.016 4.143 9.344 1.00 93.50 122 VAL A N 1
ATOM 998 C CA . VAL A 1 122 ? -17.046 3.058 9.118 1.00 93.50 122 VAL A CA 1
ATOM 999 C C . VAL A 1 122 ? -17.047 2.029 10.247 1.00 93.50 122 VAL A C 1
ATOM 1001 O O . VAL A 1 122 ? -16.843 0.845 9.997 1.00 93.50 122 VAL A O 1
ATOM 1004 N N . SER A 1 123 ? -17.316 2.445 11.486 1.00 93.56 123 SER A N 1
ATOM 1005 C CA . SER A 1 123 ? -17.430 1.520 12.616 1.00 93.56 123 SER A CA 1
ATOM 1006 C C . SER A 1 123 ? -18.648 0.600 12.485 1.00 93.56 123 SER A C 1
ATOM 1008 O O . SER A 1 123 ? -18.531 -0.601 12.731 1.00 93.56 123 SER A O 1
ATOM 1010 N N . GLU A 1 124 ? -19.769 1.129 11.985 1.00 92.25 124 GLU A N 1
ATOM 1011 C CA . GLU A 1 124 ? -20.972 0.360 11.663 1.00 92.25 124 GLU A CA 1
ATOM 1012 C C . GLU A 1 124 ? -20.720 -0.607 10.501 1.00 92.25 124 GLU A C 1
ATOM 1014 O O . GLU A 1 124 ? -21.009 -1.794 10.634 1.00 92.25 124 GLU A O 1
ATOM 1019 N N . LYS A 1 125 ? -20.088 -0.148 9.407 1.00 88.75 125 LYS A N 1
ATOM 1020 C CA . LYS A 1 125 ? -19.717 -1.015 8.268 1.00 88.75 125 LYS A CA 1
ATOM 1021 C C . LYS A 1 125 ? -18.815 -2.178 8.680 1.00 88.75 125 LYS A C 1
ATOM 1023 O O . LYS A 1 125 ? -18.964 -3.280 8.169 1.00 88.75 125 LYS A O 1
ATOM 1028 N N . LEU A 1 126 ? -17.893 -1.943 9.613 1.00 87.81 126 LEU A N 1
ATOM 1029 C CA . LEU A 1 126 ? -16.948 -2.955 10.091 1.00 87.81 126 LEU A CA 1
ATOM 1030 C C . LEU A 1 126 ? -17.468 -3.769 11.288 1.00 87.81 126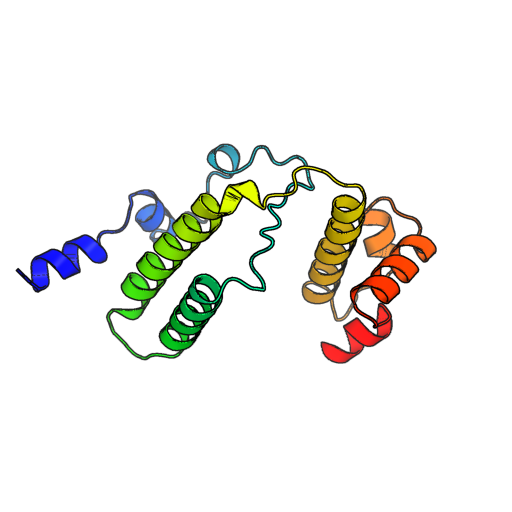 LEU A C 1
ATOM 1032 O O . LEU A 1 126 ? -16.723 -4.587 11.832 1.00 87.81 126 LEU A O 1
ATOM 1036 N N . ASN A 1 127 ? -18.717 -3.552 11.721 1.00 88.38 127 ASN A N 1
ATOM 1037 C CA . ASN A 1 127 ? -19.307 -4.180 12.907 1.00 88.38 127 ASN A CA 1
ATOM 1038 C C . ASN A 1 127 ? -18.404 -4.077 14.153 1.00 88.38 127 ASN A C 1
ATOM 1040 O O . ASN A 1 127 ? -18.256 -5.032 14.919 1.00 88.38 127 ASN A O 1
ATOM 1044 N N . GLN A 1 128 ? -17.761 -2.923 14.356 1.00 90.06 128 GLN A N 1
ATOM 1045 C CA . GLN A 1 128 ? -16.915 -2.650 15.518 1.00 90.06 128 GLN A CA 1
ATOM 1046 C C . GLN A 1 128 ? -17.416 -1.421 16.278 1.00 90.06 128 GLN A C 1
ATOM 1048 O O . GLN A 1 128 ? -17.845 -0.454 15.661 1.00 90.06 128 GLN A O 1
ATOM 1053 N N . PRO A 1 129 ? -17.284 -1.382 17.615 1.00 93.12 129 PRO A N 1
ATOM 1054 C CA . PRO A 1 129 ? -17.516 -0.151 18.356 1.00 93.12 129 PRO A CA 1
ATOM 1055 C C . PRO A 1 129 ? -16.561 0.964 17.906 1.00 93.12 129 PRO A C 1
ATOM 1057 O O . PRO A 1 129 ? -15.345 0.751 17.820 1.00 93.12 129 PRO A O 1
ATOM 1060 N N . ASP A 1 130 ? -17.095 2.163 17.701 1.00 91.25 130 ASP A N 1
ATOM 1061 C CA . ASP A 1 130 ? -16.365 3.373 17.306 1.00 91.25 130 ASP A CA 1
ATOM 1062 C C . ASP A 1 130 ? -15.128 3.646 18.186 1.00 91.25 130 ASP A C 1
ATOM 1064 O O . ASP A 1 130 ? -14.035 3.916 17.681 1.00 91.25 130 ASP A O 1
ATOM 1068 N N . TYR A 1 131 ? -15.246 3.480 19.507 1.00 92.75 131 TYR A N 1
ATOM 1069 C CA . TYR A 1 131 ? -14.146 3.674 20.451 1.00 92.75 131 TYR A CA 1
ATOM 1070 C C . TYR A 1 131 ? -13.012 2.664 20.232 1.00 92.75 131 TYR A C 1
ATOM 1072 O O . TYR A 1 131 ? -11.836 2.991 20.423 1.00 92.75 131 TYR A O 1
ATOM 1080 N N . LYS A 1 132 ? -13.354 1.424 19.862 1.00 91.69 132 LYS A N 1
ATOM 1081 C CA . LYS A 1 132 ? -12.389 0.344 19.644 1.00 91.69 132 LYS A CA 1
ATOM 1082 C C . LYS A 1 132 ? -11.648 0.596 18.340 1.00 91.69 132 LYS A C 1
ATOM 1084 O O . LYS A 1 132 ? -10.420 0.556 18.335 1.00 91.69 132 LYS A O 1
ATOM 1089 N N . LEU A 1 133 ? -12.382 0.952 17.286 1.00 93.19 133 LEU A N 1
ATOM 1090 C CA . LEU A 1 133 ? -11.816 1.294 15.986 1.00 93.19 133 LEU A CA 1
ATOM 1091 C C . LEU A 1 133 ? -10.921 2.542 16.062 1.00 93.19 133 LEU A C 1
ATOM 1093 O O . LEU A 1 133 ? -9.806 2.534 15.552 1.00 93.19 133 LEU A O 1
ATOM 1097 N N . SER A 1 134 ? -11.340 3.575 16.799 1.00 94.25 134 SER A N 1
ATOM 1098 C CA . SER A 1 134 ? -10.539 4.784 17.048 1.00 94.25 134 SER A CA 1
ATOM 1099 C C . SER A 1 134 ? -9.198 4.482 17.724 1.00 94.25 134 SER A C 1
ATOM 1101 O O . SER A 1 134 ? -8.146 4.960 17.291 1.00 94.25 134 SER A O 1
ATOM 1103 N N . LYS A 1 135 ? -9.213 3.645 18.773 1.00 94.25 135 LYS A N 1
ATOM 1104 C CA . LYS A 1 135 ? -7.989 3.208 19.465 1.00 94.25 135 LYS A CA 1
ATOM 1105 C C . LYS A 1 135 ? -7.072 2.419 18.538 1.00 94.25 135 LYS A C 1
ATOM 1107 O O . LYS A 1 135 ? -5.862 2.630 18.568 1.00 94.25 135 LYS A O 1
ATOM 1112 N N . LEU A 1 136 ? -7.651 1.538 17.730 1.00 92.38 136 LEU A N 1
ATOM 1113 C CA . LEU A 1 136 ? -6.953 0.745 16.726 1.00 92.38 136 LEU A CA 1
ATOM 1114 C C . LEU A 1 136 ? -6.238 1.637 15.712 1.00 92.38 136 LEU A C 1
ATOM 1116 O O . LEU A 1 136 ? -5.026 1.519 15.541 1.00 92.38 136 LEU A O 1
ATOM 1120 N N . ILE A 1 137 ? -6.958 2.584 15.114 1.00 93.06 137 ILE A N 1
ATOM 1121 C CA . ILE A 1 137 ? -6.399 3.539 14.154 1.00 93.06 137 ILE A CA 1
ATOM 1122 C C . ILE A 1 137 ? -5.229 4.285 14.790 1.00 93.06 137 ILE A C 1
ATOM 1124 O O . ILE A 1 137 ? -4.106 4.186 14.303 1.00 93.06 137 ILE A O 1
ATOM 1128 N N . LYS A 1 138 ? -5.436 4.897 15.961 1.00 94.19 138 LYS A N 1
ATOM 1129 C CA . LYS A 1 138 ? -4.375 5.641 16.652 1.00 94.19 138 LYS A CA 1
ATOM 1130 C C . LYS A 1 138 ? -3.165 4.774 17.019 1.00 94.19 138 LYS A C 1
ATOM 1132 O O . LYS A 1 138 ? -2.030 5.244 16.958 1.00 94.19 138 LYS A O 1
ATOM 1137 N N . LYS A 1 139 ? -3.377 3.509 17.397 1.00 92.25 139 LYS A N 1
ATOM 1138 C CA . LYS A 1 139 ? -2.302 2.559 17.734 1.00 92.25 139 LYS A CA 1
ATOM 1139 C C . LYS A 1 139 ? -1.386 2.303 16.531 1.00 92.25 139 LYS A C 1
ATOM 1141 O O . LYS A 1 139 ? -0.160 2.344 16.701 1.00 92.25 139 LYS A O 1
ATOM 1146 N N . HIS A 1 140 ? -1.974 2.064 15.357 1.00 85.12 140 HIS A N 1
ATOM 1147 C CA . HIS A 1 140 ? -1.269 1.599 14.158 1.00 85.12 140 HIS A CA 1
ATOM 1148 C C . HIS A 1 140 ? -0.800 2.720 13.226 1.00 85.12 140 HIS A C 1
ATOM 1150 O O . HIS A 1 140 ? 0.287 2.608 12.673 1.00 85.12 140 HIS A O 1
ATOM 1156 N N . THR A 1 141 ? -1.558 3.809 13.083 1.00 87.69 141 THR A N 1
ATOM 1157 C CA . THR A 1 141 ? -1.192 4.939 12.207 1.00 87.69 141 THR A CA 1
ATOM 1158 C C . THR A 1 141 ? -0.474 6.060 12.954 1.00 87.69 141 THR A C 1
ATOM 1160 O O . THR A 1 141 ? 0.058 6.968 12.329 1.00 87.69 141 THR A O 1
ATOM 1163 N N . LYS A 1 142 ? -0.478 6.024 14.296 1.00 92.12 142 LYS A N 1
ATOM 1164 C CA . LYS A 1 142 ? -0.057 7.128 15.185 1.00 92.12 142 LYS A CA 1
ATOM 1165 C C . LYS A 1 142 ? -0.888 8.408 15.049 1.00 92.12 142 LYS A C 1
ATOM 1167 O O . LYS A 1 142 ? -0.604 9.373 15.752 1.00 92.12 142 LYS A O 1
ATOM 1172 N N . MET A 1 143 ? -1.951 8.383 14.249 1.00 91.38 143 MET A N 1
ATOM 1173 C CA . MET A 1 143 ? -2.846 9.505 13.984 1.00 91.38 143 MET A CA 1
ATOM 1174 C C . MET A 1 143 ? -4.279 9.136 14.364 1.00 91.38 143 MET A C 1
ATOM 1176 O O . MET A 1 143 ? -4.694 7.980 14.319 1.00 91.38 143 MET A O 1
ATOM 1180 N N . THR A 1 144 ? -5.063 10.123 14.763 1.00 94.69 144 THR A N 1
ATOM 1181 C CA . THR A 1 144 ? -6.504 9.981 14.962 1.00 94.69 144 THR A CA 1
ATOM 1182 C C . THR A 1 144 ? -7.235 9.969 13.620 1.00 94.69 144 THR A C 1
ATOM 1184 O O . THR A 1 144 ? -6.740 10.482 12.621 1.00 94.69 144 THR A O 1
ATOM 1187 N N . PHE A 1 145 ? -8.462 9.441 13.605 1.00 92.81 145 PHE A N 1
ATOM 1188 C CA . PHE A 1 145 ? -9.320 9.455 12.412 1.00 92.81 145 PHE A CA 1
ATOM 1189 C C . PHE A 1 145 ? -9.488 10.868 11.820 1.00 92.81 145 PHE A C 1
ATOM 1191 O O . PHE A 1 145 ? -9.463 11.039 10.609 1.00 92.81 145 PHE A O 1
ATOM 1198 N N . LYS A 1 146 ? -9.601 11.897 12.672 1.00 91.50 146 LYS A N 1
ATOM 1199 C CA . LYS A 1 146 ? -9.721 13.295 12.229 1.00 91.50 146 LYS A CA 1
ATOM 1200 C C . LYS A 1 146 ? -8.432 13.838 11.614 1.00 91.50 146 LYS A C 1
ATOM 1202 O O . LYS A 1 146 ? -8.505 14.537 10.614 1.00 91.50 146 LYS A O 1
ATOM 1207 N N . GLU A 1 147 ? -7.277 13.521 12.193 1.00 93.12 147 GLU A N 1
ATOM 1208 C CA . GLU A 1 147 ? -5.977 13.928 11.637 1.00 93.12 147 GLU A CA 1
ATOM 1209 C C . GLU A 1 147 ? -5.734 13.264 10.273 1.00 93.12 147 GLU A C 1
ATOM 1211 O O . GLU A 1 147 ? -5.263 13.918 9.350 1.00 93.12 147 GLU A O 1
ATOM 1216 N N . LEU A 1 148 ? -6.139 11.999 10.108 1.00 92.19 148 LEU A N 1
ATOM 1217 C CA . LEU A 1 148 ? -6.067 11.301 8.818 1.00 92.19 148 LEU A CA 1
ATOM 1218 C C . LEU A 1 148 ? -6.951 11.944 7.735 1.00 92.19 148 LEU A C 1
ATOM 1220 O O . LEU A 1 148 ? -6.563 11.959 6.571 1.00 92.19 148 LEU A O 1
ATOM 1224 N N . LEU A 1 149 ? -8.115 12.493 8.100 1.00 90.00 149 LEU A N 1
ATOM 1225 C CA . LEU A 1 149 ? -8.958 13.254 7.167 1.00 90.00 149 LEU A CA 1
ATOM 1226 C C . LEU A 1 149 ? -8.318 14.587 6.766 1.00 90.00 149 LEU A C 1
ATOM 1228 O O . LEU A 1 149 ? -8.410 14.993 5.610 1.00 90.00 149 LEU A O 1
ATOM 1232 N N . GLN A 1 150 ? -7.657 15.259 7.712 1.00 86.00 150 GLN A N 1
ATOM 1233 C CA . GLN A 1 150 ? -6.997 16.543 7.467 1.00 86.00 150 GLN A CA 1
ATOM 1234 C C . GLN A 1 150 ? -5.793 16.425 6.524 1.00 86.00 150 GLN A C 1
ATOM 1236 O O . GLN A 1 150 ? -5.589 17.323 5.722 1.00 86.00 150 GLN A O 1
ATOM 1241 N N . GLU A 1 151 ? -5.045 15.319 6.558 1.00 83.94 151 GLU A N 1
ATOM 1242 C CA . GLU A 1 151 ? -3.955 15.044 5.598 1.00 83.94 151 GLU A CA 1
ATOM 1243 C C . GLU A 1 151 ? -4.439 14.891 4.147 1.00 83.94 151 GLU A C 1
ATOM 1245 O O . GLU A 1 151 ? -3.675 15.105 3.208 1.00 83.94 151 GLU A O 1
ATOM 1250 N N . LYS A 1 152 ? -5.695 14.476 3.950 1.00 69.19 152 LYS A N 1
ATOM 1251 C CA . LYS A 1 152 ? -6.303 14.282 2.623 1.00 69.19 152 LYS A CA 1
ATOM 1252 C C . LYS A 1 152 ? -7.029 15.537 2.107 1.00 69.19 152 LYS A C 1
ATOM 1254 O O . LYS A 1 152 ? -7.513 15.506 0.977 1.00 69.19 152 LYS A O 1
ATOM 1259 N N . SER A 1 153 ? -7.146 16.583 2.936 1.00 56.75 153 SER A N 1
ATOM 1260 C CA . SER A 1 153 ? -7.891 17.825 2.663 1.00 56.75 153 SER A CA 1
ATOM 1261 C C . SER A 1 153 ? -7.050 18.895 1.972 1.00 56.75 153 SER A C 1
ATOM 1263 O O . SER A 1 153 ? -5.835 18.971 2.252 1.00 56.75 153 SER A O 1
#

Secondary structure (DSSP, 8-state):
-HHHHHHHHH---HHHHHHHTT-----GGGT----TT----B--TT-HHHHHHHHHHHHHHH---TTHHHHHHHHHHHHHHHHHHTGGGB--S-HHHHHHHHHHHHHHHHHHHTTT--HHHHHHHTTS-HHHHHHHHHHHHSS-HHHHHHHT-

Sequence (153 aa):
MLKEIHDKLIALTDEELSILNGENSVDRSIYTDYDEGEYLYFKVSERKNIQELLEKIIIELYTNSIMKKATIKLLVGLLLVELVKNSQDIETYSVDNYEKMLIIQSLKYIEEFYSTATLLEVSEKLNQPDYKLSKLIKKH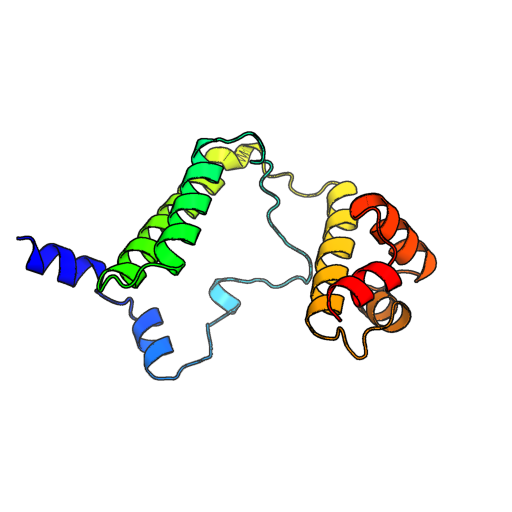TKMTFKELLQEKS

pLDDT: mean 77.93, std 15.53, range [43.5, 95.25]